Protein AF-A0A5N5GVA6-F1 (afdb_monomer_li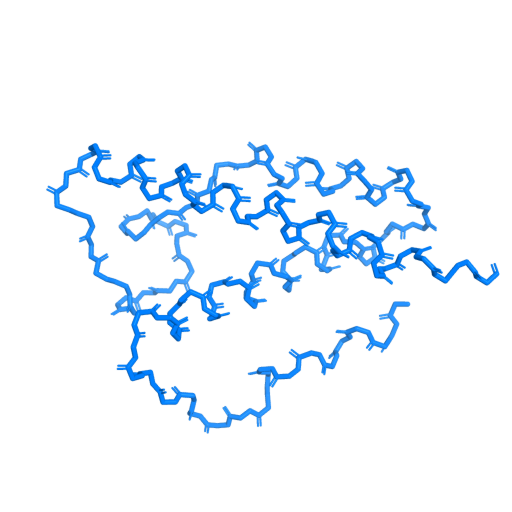te)

Foldseek 3Di:
DVVVVDPDDPPDDDDDDDDPVSVVVVVLVVLLVVLVVQCPPPPDLVSSVVSLVVVLPDQQDDPPDPPDPDPPPDDDDPDPVSRVVVSVVSSVVSVVSSVVSSCVVHVDDD

Secondary structure (DSSP, 8-state):
-TTSTT-SSSS-S-----SHHHHHHHHHHHHHHHHHHHHTT--SHHHHHHHHHHHHHS----TTSTT-S-TTTSPPPSSHHHHHHHHHHHHHHHHHHHHHHHHHHHS---

InterPro domains:
  IPR007204 Actin-related protein 2/3 complex subunit 3 [PF04062] (10-106)
  IPR007204 Actin-related protein 2/3 complex subunit 3 [PTHR12391] (11-106)
  IPR036753 Actin-related protein 2/3 complex subunit 3 superfamily [G3DSA:1.10.1760.10] (4-108)
  IPR036753 Actin-related protein 2/3 complex subunit 3 superfamily [SSF69060] (10-107)

Sequence (110 aa):
MKRLHSFVLMFSGNFDIKSTADKLLIYLTFYINVALKRLEGCRTLAEGTKAIINLGLEKVPVPGDPSFPFPGLFPLHQSQQEAELLRNYLKQIREEASGRLLSVAYCCGF

Structure (mmCIF, N/CA/C/O backbone):
data_AF-A0A5N5GVA6-F1
#
_entry.id   AF-A0A5N5GVA6-F1
#
loop_
_atom_site.group_PDB
_atom_site.id
_atom_site.type_symbol
_atom_site.label_atom_id
_atom_site.label_alt_id
_atom_site.label_comp_id
_atom_site.label_asym_id
_atom_site.label_entity_id
_atom_site.label_seq_id
_atom_site.pdbx_PDB_ins_code
_atom_site.Cartn_x
_atom_site.Cartn_y
_atom_site.Cartn_z
_atom_site.occupancy
_atom_site.B_iso_or_equiv
_atom_site.auth_seq_id
_atom_site.auth_comp_id
_atom_site.auth_asym_id
_atom_site.auth_atom_id
_atom_site.pdbx_PDB_model_num
ATOM 1 N N . MET A 1 1 ? 6.625 -8.784 -17.674 1.00 46.38 1 MET A N 1
ATOM 2 C CA . MET A 1 1 ? 5.429 -8.480 -16.848 1.00 46.38 1 MET A CA 1
ATOM 3 C C . MET A 1 1 ? 4.364 -9.583 -16.775 1.00 46.38 1 MET A C 1
ATOM 5 O O . MET A 1 1 ? 3.722 -9.685 -15.743 1.00 46.38 1 MET A O 1
ATOM 9 N N . LYS A 1 2 ? 4.199 -10.478 -17.769 1.00 34.38 2 LYS A N 1
ATOM 10 C CA . LYS A 1 2 ? 3.178 -11.558 -17.721 1.00 34.38 2 LYS A CA 1
ATOM 11 C C . LYS A 1 2 ? 3.383 -12.645 -16.639 1.00 34.38 2 LYS A C 1
ATOM 13 O O . LYS A 1 2 ? 2.485 -13.446 -16.428 1.00 34.38 2 LYS A O 1
ATOM 18 N N . ARG A 1 3 ? 4.532 -12.682 -15.946 1.00 42.38 3 ARG A N 1
ATOM 19 C CA . ARG A 1 3 ? 4.825 -13.666 -14.879 1.00 42.38 3 ARG A CA 1
ATOM 20 C C . ARG A 1 3 ? 4.527 -13.191 -13.447 1.00 42.38 3 ARG A C 1
ATOM 22 O O . ARG A 1 3 ? 4.558 -14.023 -12.553 1.00 42.38 3 ARG A O 1
ATOM 29 N N . LEU A 1 4 ? 4.194 -11.913 -13.216 1.00 46.47 4 LEU A N 1
ATOM 30 C CA . LEU A 1 4 ? 3.779 -11.435 -11.879 1.00 46.47 4 LEU A CA 1
ATOM 31 C C . LEU A 1 4 ? 2.262 -11.442 -11.655 1.00 46.47 4 LEU A C 1
ATOM 33 O O . LEU A 1 4 ? 1.817 -11.302 -10.522 1.00 46.47 4 LEU A O 1
ATOM 37 N N . HIS A 1 5 ? 1.468 -11.710 -12.693 1.00 45.88 5 HIS A N 1
ATOM 38 C CA . HIS A 1 5 ? 0.005 -11.799 -12.609 1.00 45.88 5 HIS A CA 1
ATOM 39 C C . HIS A 1 5 ? -0.499 -13.039 -11.834 1.00 45.88 5 HIS A C 1
ATOM 41 O O . HIS A 1 5 ? -1.691 -13.325 -11.816 1.00 45.88 5 HIS A O 1
ATOM 47 N N . SER A 1 6 ? 0.415 -13.796 -11.216 1.00 43.03 6 SER A N 1
ATOM 48 C CA . SER A 1 6 ? 0.148 -15.080 -10.565 1.00 43.03 6 SER A CA 1
ATOM 49 C C . SER A 1 6 ? 0.594 -15.123 -9.098 1.00 43.03 6 SER A C 1
ATOM 51 O O . SER A 1 6 ? 0.831 -16.211 -8.574 1.00 43.03 6 SER A O 1
ATOM 53 N N . PHE A 1 7 ? 0.713 -13.977 -8.410 1.00 49.47 7 PHE A N 1
ATOM 54 C CA . PHE A 1 7 ? 1.059 -13.969 -6.983 1.00 49.47 7 PHE A CA 1
ATOM 55 C C . PHE A 1 7 ? -0.158 -14.237 -6.068 1.00 49.47 7 PHE A C 1
ATOM 57 O O . PHE A 1 7 ? -0.748 -13.365 -5.439 1.00 49.47 7 PHE A O 1
ATOM 64 N N . VAL A 1 8 ? -0.511 -15.524 -6.042 1.00 52.19 8 VAL A N 1
ATOM 65 C CA . VAL A 1 8 ? -0.806 -16.361 -4.862 1.00 52.19 8 VAL A CA 1
ATOM 66 C C . VAL A 1 8 ? -2.102 -16.148 -4.057 1.00 52.19 8 VAL A C 1
ATOM 68 O O . VAL A 1 8 ? -2.566 -17.123 -3.479 1.00 52.19 8 VAL A O 1
ATOM 71 N N . LEU A 1 9 ? -2.777 -14.995 -4.059 1.00 50.53 9 LEU A N 1
ATOM 72 C CA . LEU A 1 9 ? -3.997 -14.827 -3.226 1.00 50.53 9 LEU A CA 1
ATOM 73 C C . LEU A 1 9 ? -5.320 -14.694 -3.989 1.00 50.53 9 LEU A C 1
ATOM 75 O O . LEU A 1 9 ? -6.382 -14.692 -3.375 1.00 50.53 9 LEU A O 1
ATOM 79 N N . MET A 1 10 ? -5.287 -14.664 -5.322 1.00 48.81 10 MET A N 1
ATOM 80 C CA . MET A 1 10 ? -6.501 -14.575 -6.148 1.00 48.81 10 MET A CA 1
ATOM 81 C C . MET A 1 10 ? -7.219 -15.930 -6.352 1.00 48.81 10 MET A C 1
ATOM 83 O O . MET A 1 10 ? -8.287 -15.954 -6.955 1.00 48.81 10 MET A O 1
ATOM 87 N N . PHE A 1 11 ? -6.665 -17.051 -5.862 1.00 47.81 11 PHE A N 1
ATOM 88 C CA . PHE A 1 11 ? -7.146 -18.410 -6.182 1.00 47.81 11 PHE A CA 1
ATOM 89 C C . PHE A 1 11 ? -7.582 -19.286 -4.997 1.00 47.81 11 PHE A C 1
ATOM 91 O O . PHE A 1 11 ? -8.013 -20.413 -5.226 1.00 47.81 11 PHE A O 1
ATOM 98 N N . SER A 1 12 ? -7.535 -18.809 -3.755 1.00 47.25 12 SER A N 1
ATOM 99 C CA . SER A 1 12 ? -7.983 -19.619 -2.614 1.00 47.25 12 SER A CA 1
ATOM 100 C C . SER A 1 12 ? -9.333 -19.118 -2.127 1.00 47.25 12 SER A C 1
ATOM 102 O O . SER A 1 12 ? -9.425 -18.074 -1.485 1.00 47.25 12 SER A O 1
ATOM 104 N N . GLY A 1 13 ? -10.392 -19.861 -2.456 1.00 58.72 13 GLY A N 1
ATOM 105 C CA . GLY A 1 13 ? -11.699 -19.685 -1.835 1.00 58.72 13 GLY A CA 1
ATOM 106 C C . GLY A 1 13 ? -11.548 -19.689 -0.313 1.00 58.72 13 GLY A C 1
ATOM 107 O O . GLY A 1 13 ? -11.057 -20.660 0.251 1.00 58.72 13 GLY A O 1
ATOM 108 N N . ASN A 1 14 ? -11.950 -18.581 0.312 1.00 61.78 14 ASN A N 1
ATOM 109 C CA . ASN A 1 14 ? -11.934 -18.314 1.753 1.00 61.78 14 ASN A CA 1
ATOM 110 C C . ASN A 1 14 ? -10.544 -18.404 2.413 1.00 61.78 14 ASN A C 1
ATOM 112 O O . ASN A 1 14 ? -10.152 -19.428 2.967 1.00 61.78 14 ASN A O 1
ATOM 116 N N . PHE A 1 15 ? -9.813 -17.287 2.410 1.00 73.38 15 PHE A N 1
ATOM 117 C CA . PHE A 1 15 ? -8.666 -17.102 3.298 1.00 73.38 15 PHE A CA 1
ATOM 118 C C . PHE A 1 15 ? -9.171 -16.939 4.742 1.00 73.38 15 PHE A C 1
ATOM 120 O O . PHE A 1 15 ? -9.842 -15.955 5.056 1.00 73.38 15 PHE A O 1
ATOM 127 N N . ASP A 1 16 ? -8.893 -17.925 5.596 1.00 83.12 16 ASP A N 1
ATOM 128 C CA . ASP A 1 16 ? -9.312 -17.928 7.000 1.00 83.12 16 ASP A CA 1
ATOM 129 C C . ASP A 1 16 ? -8.421 -16.995 7.832 1.00 83.12 16 ASP A C 1
ATOM 131 O O . ASP A 1 16 ? -7.217 -17.211 7.972 1.00 83.12 16 ASP A O 1
ATOM 135 N N . ILE A 1 17 ? -9.012 -15.923 8.358 1.00 86.88 17 ILE A N 1
ATOM 136 C CA . ILE A 1 17 ? -8.286 -14.830 9.012 1.00 86.88 17 ILE A CA 1
ATOM 137 C C . ILE A 1 17 ? -8.174 -15.144 10.500 1.00 86.88 17 ILE A C 1
ATOM 139 O O . ILE A 1 17 ? -9.104 -14.890 11.265 1.00 86.88 17 ILE A O 1
ATOM 143 N N . LYS A 1 18 ? -7.026 -15.682 10.916 1.00 89.31 18 LYS A N 1
ATOM 144 C CA . LYS A 1 18 ? -6.804 -16.146 12.294 1.00 89.31 18 LYS A 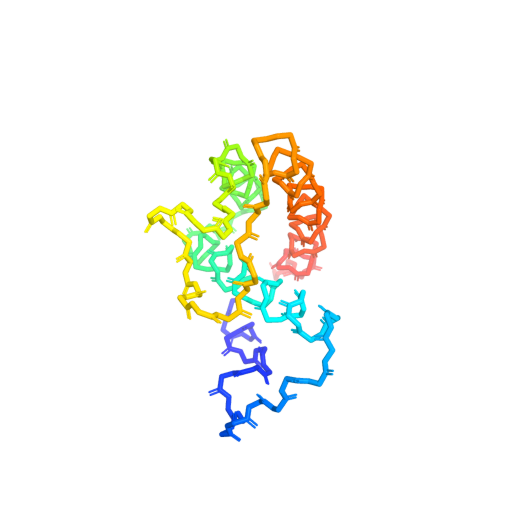CA 1
ATOM 145 C C . LYS A 1 18 ? -6.126 -15.109 13.181 1.00 89.31 18 LYS A C 1
ATOM 147 O O . LYS A 1 18 ? -6.234 -15.178 14.402 1.00 89.31 18 LYS A O 1
ATOM 152 N N . SER A 1 19 ? -5.405 -14.161 12.590 1.00 89.94 19 SER A N 1
ATOM 153 C CA . SER A 1 19 ? -4.508 -13.268 13.319 1.00 89.94 19 SER A CA 1
ATOM 154 C C . SER A 1 19 ? -4.399 -11.871 12.704 1.00 89.94 19 SER A C 1
ATOM 156 O O . SER A 1 19 ? -4.808 -11.603 11.574 1.00 89.94 19 SER A O 1
ATOM 158 N N . THR A 1 20 ? -3.785 -10.951 13.448 1.00 88.56 20 THR A N 1
ATOM 159 C CA . THR A 1 20 ? -3.445 -9.610 12.946 1.00 88.56 20 THR A CA 1
ATOM 160 C C . THR A 1 20 ? -2.391 -9.661 11.833 1.00 88.56 20 THR A C 1
ATOM 162 O O . THR A 1 20 ? -2.411 -8.818 10.937 1.00 88.56 20 THR A O 1
ATOM 165 N N . ALA A 1 21 ? -1.506 -10.664 11.842 1.00 91.81 21 ALA A N 1
ATOM 166 C CA . ALA A 1 21 ? -0.524 -10.868 10.777 1.00 91.81 21 ALA A CA 1
ATOM 167 C C . ALA A 1 21 ? -1.205 -11.205 9.439 1.00 91.81 21 ALA A C 1
ATOM 169 O O . ALA A 1 21 ? -0.811 -10.678 8.401 1.00 91.81 21 ALA A O 1
ATOM 170 N N . ASP A 1 22 ? -2.287 -11.986 9.474 1.00 91.00 22 ASP A N 1
ATOM 171 C CA . ASP A 1 22 ? -3.091 -12.317 8.292 1.00 91.00 22 ASP A CA 1
ATOM 172 C C . ASP A 1 22 ? -3.713 -11.062 7.667 1.00 91.00 22 ASP A C 1
ATOM 174 O O . ASP A 1 22 ? -3.699 -10.880 6.450 1.00 91.00 22 ASP A O 1
ATOM 178 N N . LYS A 1 23 ? -4.192 -10.133 8.503 1.00 90.75 23 LYS A N 1
ATOM 179 C CA . LYS A 1 23 ? -4.718 -8.839 8.043 1.00 90.75 23 LYS A CA 1
ATOM 180 C C . LYS A 1 23 ? -3.640 -7.995 7.362 1.00 90.75 23 LYS A C 1
ATOM 182 O O . LYS A 1 23 ? -3.898 -7.388 6.322 1.00 90.75 23 LYS A O 1
ATOM 187 N N . LEU A 1 24 ? -2.428 -7.976 7.917 1.00 92.50 24 LEU A N 1
ATOM 188 C CA . LEU A 1 24 ? -1.292 -7.285 7.306 1.00 92.50 24 LEU A CA 1
ATOM 189 C C . LEU A 1 24 ? -0.891 -7.928 5.969 1.00 92.50 24 LEU A C 1
ATOM 191 O O . LEU A 1 24 ? -0.615 -7.213 5.007 1.00 92.50 24 LEU A O 1
ATOM 195 N N . LEU A 1 25 ? -0.921 -9.260 5.879 1.00 92.12 25 LEU A N 1
ATOM 196 C CA . LEU A 1 25 ? -0.655 -9.994 4.642 1.00 92.12 25 LEU A CA 1
ATOM 197 C C . LEU A 1 25 ? -1.681 -9.659 3.549 1.00 92.12 25 LEU A C 1
ATOM 199 O O . LEU A 1 25 ? -1.295 -9.378 2.412 1.00 92.12 25 LEU A O 1
ATOM 203 N N . ILE A 1 26 ? -2.974 -9.618 3.888 1.00 91.75 26 ILE A N 1
ATOM 204 C CA . ILE A 1 26 ? -4.043 -9.185 2.971 1.00 91.75 26 ILE A CA 1
ATOM 205 C C . ILE A 1 26 ? -3.778 -7.758 2.478 1.00 91.75 26 ILE A C 1
ATOM 207 O O . ILE A 1 26 ? -3.836 -7.491 1.275 1.00 91.75 26 ILE A O 1
ATOM 211 N N . TYR A 1 27 ? -3.442 -6.845 3.393 1.00 93.75 27 TYR A N 1
ATOM 212 C CA . TYR A 1 27 ? -3.143 -5.457 3.053 1.00 93.75 27 TYR A CA 1
ATOM 213 C C . TYR A 1 27 ? -1.951 -5.330 2.095 1.00 93.75 27 TYR A C 1
ATOM 215 O O . TYR A 1 27 ? -2.050 -4.647 1.074 1.00 93.75 27 TYR A O 1
ATOM 223 N N . LEU A 1 28 ? -0.833 -5.995 2.401 1.00 94.00 28 LEU A N 1
ATOM 224 C CA . LEU A 1 28 ? 0.373 -5.972 1.569 1.00 94.00 28 LEU A CA 1
ATOM 225 C C . LEU A 1 28 ? 0.105 -6.552 0.184 1.00 94.00 28 LEU A C 1
ATOM 227 O O . LEU A 1 28 ? 0.541 -5.991 -0.816 1.00 94.00 28 LEU A O 1
ATOM 231 N N . THR A 1 29 ? -0.670 -7.628 0.112 1.00 92.06 29 THR A N 1
ATOM 232 C CA . THR A 1 29 ? -1.062 -8.250 -1.156 1.00 92.06 29 THR A CA 1
ATOM 233 C C . THR A 1 29 ? -1.888 -7.300 -2.013 1.00 92.06 29 THR A C 1
ATOM 235 O O . THR A 1 29 ? -1.618 -7.131 -3.203 1.00 92.06 29 THR A O 1
ATOM 238 N N . PHE A 1 30 ? -2.883 -6.638 -1.421 1.00 92.75 30 PHE A N 1
ATOM 239 C CA . PHE A 1 30 ? -3.645 -5.599 -2.108 1.00 92.75 30 PHE A CA 1
ATOM 240 C C . PHE A 1 30 ? -2.737 -4.474 -2.607 1.00 92.75 30 PHE A C 1
ATOM 242 O O . PHE A 1 30 ? -2.832 -4.082 -3.770 1.00 92.75 30 PHE A O 1
ATOM 249 N N . TYR A 1 31 ? -1.835 -3.983 -1.755 1.00 95.19 31 TYR A N 1
ATOM 250 C CA . TYR A 1 31 ? -0.912 -2.918 -2.125 1.00 95.19 31 TYR A CA 1
ATOM 251 C C . TYR A 1 31 ? -0.009 -3.324 -3.295 1.00 95.19 31 TYR A C 1
ATOM 253 O O . TYR A 1 31 ? 0.124 -2.565 -4.254 1.00 95.19 31 TYR A O 1
ATOM 261 N N . ILE A 1 32 ? 0.542 -4.540 -3.263 1.00 93.94 32 ILE A N 1
ATOM 262 C CA . ILE A 1 32 ? 1.352 -5.091 -4.353 1.00 93.94 32 ILE A CA 1
ATOM 263 C C . ILE A 1 32 ? 0.540 -5.137 -5.650 1.00 93.94 32 ILE A C 1
ATOM 265 O O . ILE A 1 32 ? 1.046 -4.721 -6.685 1.00 93.94 32 ILE A O 1
ATOM 269 N N . ASN A 1 33 ? -0.730 -5.550 -5.616 1.00 92.69 33 ASN A N 1
ATOM 270 C CA . ASN A 1 33 ? -1.586 -5.537 -6.806 1.00 92.69 33 ASN A CA 1
ATOM 271 C C . ASN A 1 33 ? -1.801 -4.123 -7.368 1.00 92.69 33 ASN A C 1
ATOM 273 O O . ASN A 1 33 ? -1.767 -3.932 -8.583 1.00 92.69 33 ASN A O 1
ATOM 277 N N . VAL A 1 34 ? -1.999 -3.119 -6.509 1.00 93.94 34 VAL A N 1
ATOM 278 C CA . VAL A 1 34 ? -2.106 -1.713 -6.939 1.00 93.94 34 VAL A CA 1
ATOM 279 C C . VAL A 1 34 ? -0.796 -1.235 -7.568 1.00 93.94 34 VAL A C 1
ATOM 281 O O . VAL A 1 34 ? -0.808 -0.642 -8.646 1.00 93.94 34 VAL A O 1
ATOM 284 N N . ALA A 1 35 ? 0.335 -1.528 -6.929 1.00 95.00 35 ALA A N 1
ATOM 285 C CA . ALA A 1 35 ? 1.657 -1.164 -7.421 1.00 95.00 35 ALA A CA 1
ATOM 286 C C . ALA A 1 35 ? 1.974 -1.842 -8.764 1.00 95.00 35 ALA A C 1
ATOM 288 O O . ALA A 1 35 ? 2.436 -1.182 -9.692 1.00 95.00 35 ALA A O 1
ATOM 289 N N . LEU A 1 36 ? 1.646 -3.127 -8.913 1.00 93.00 36 LEU A N 1
ATOM 290 C CA . LEU A 1 36 ? 1.790 -3.868 -10.166 1.00 93.00 36 LEU A CA 1
ATOM 291 C C . LEU A 1 36 ? 0.962 -3.252 -11.290 1.00 93.00 36 LEU A C 1
ATOM 293 O O . LEU A 1 36 ? 1.514 -2.991 -12.355 1.00 93.00 36 LEU A O 1
ATOM 297 N N . LYS A 1 37 ? -0.312 -2.924 -11.036 1.00 92.75 37 LYS A N 1
ATOM 298 C CA . LYS A 1 37 ? -1.157 -2.204 -12.004 1.00 92.75 37 LYS A CA 1
ATOM 299 C C . LYS A 1 37 ? -0.551 -0.863 -12.413 1.00 92.75 37 LYS A C 1
ATOM 301 O O . LYS A 1 37 ? -0.652 -0.465 -13.568 1.00 92.75 37 LYS A O 1
ATOM 306 N N . ARG A 1 38 ? 0.107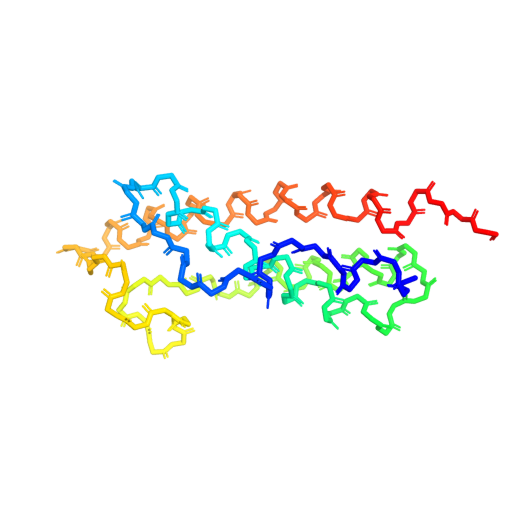 -0.159 -11.486 1.00 93.81 38 ARG A N 1
ATOM 307 C CA . ARG A 1 38 ? 0.811 1.095 -11.793 1.00 93.81 38 ARG A CA 1
ATOM 308 C C . ARG A 1 38 ? 2.021 0.873 -12.702 1.00 93.81 38 ARG A C 1
ATOM 310 O O . ARG A 1 38 ? 2.303 1.723 -13.541 1.00 93.81 38 ARG A O 1
ATOM 317 N N . LEU A 1 39 ? 2.706 -0.257 -12.535 1.00 92.94 39 LEU A N 1
ATOM 318 C CA . LEU A 1 39 ? 3.889 -0.642 -13.300 1.00 92.94 39 LEU A CA 1
ATOM 319 C C . LEU A 1 39 ? 3.572 -1.239 -14.679 1.00 92.94 39 LEU A C 1
ATOM 321 O O . LEU A 1 39 ? 4.455 -1.219 -15.529 1.00 92.94 39 LEU A O 1
ATOM 325 N N . GLU A 1 40 ? 2.351 -1.726 -14.935 1.00 89.06 40 GLU A N 1
ATOM 326 C CA . GLU A 1 40 ? 1.964 -2.373 -16.207 1.00 89.06 40 GLU A CA 1
ATOM 327 C C . GLU A 1 40 ? 2.292 -1.542 -17.464 1.00 89.06 40 GLU A C 1
ATOM 329 O O . GLU A 1 40 ? 2.585 -2.107 -18.519 1.00 89.06 40 GLU A O 1
ATOM 334 N N . GLY A 1 41 ? 2.277 -0.209 -17.354 1.00 85.44 41 GLY A N 1
ATOM 335 C CA . GLY A 1 41 ? 2.607 0.714 -18.446 1.00 85.44 41 GLY A CA 1
ATOM 336 C C . GLY A 1 41 ? 4.063 1.193 -18.491 1.00 85.44 41 GLY A C 1
ATOM 337 O O . GLY A 1 41 ? 4.445 1.858 -19.452 1.00 85.44 41 GLY A O 1
ATOM 338 N N . CYS A 1 42 ? 4.874 0.887 -17.479 1.00 92.44 42 CYS A N 1
ATOM 339 C CA . CYS A 1 42 ? 6.248 1.368 -17.362 1.00 92.44 42 CYS A CA 1
ATOM 340 C C . CYS A 1 42 ? 7.212 0.416 -18.080 1.00 92.44 42 CYS A C 1
ATOM 342 O O . CYS A 1 42 ? 7.260 -0.778 -17.784 1.00 92.44 42 CYS A O 1
ATOM 344 N N . ARG A 1 43 ? 7.991 0.934 -19.034 1.00 87.06 43 ARG A N 1
ATOM 345 C CA . ARG A 1 43 ? 8.920 0.127 -19.845 1.00 87.06 43 ARG A CA 1
ATOM 346 C C . ARG A 1 43 ? 10.345 0.161 -19.316 1.00 87.06 43 ARG A C 1
ATOM 348 O O . ARG A 1 43 ? 11.121 -0.742 -19.608 1.00 87.06 43 ARG A O 1
ATOM 355 N N . THR A 1 44 ? 10.688 1.191 -18.549 1.00 90.81 44 THR A N 1
ATOM 356 C CA . THR A 1 44 ? 12.033 1.382 -18.001 1.00 90.81 44 THR A CA 1
ATOM 357 C C . THR A 1 44 ? 12.017 1.422 -16.478 1.00 90.81 44 THR A C 1
ATOM 359 O O . THR A 1 44 ? 11.018 1.799 -15.861 1.00 90.81 44 THR A O 1
ATOM 362 N N . LEU A 1 45 ? 13.158 1.096 -15.862 1.00 90.06 45 LEU A N 1
ATOM 363 C CA . LEU A 1 45 ? 13.334 1.213 -14.413 1.00 90.06 45 LEU A CA 1
ATOM 364 C C . LEU A 1 45 ? 13.053 2.642 -13.925 1.00 90.06 45 LEU A C 1
ATOM 366 O O . LEU A 1 45 ? 12.435 2.818 -12.878 1.00 90.06 45 LEU A O 1
ATOM 370 N N . ALA A 1 46 ? 13.462 3.661 -14.685 1.00 93.69 46 ALA A N 1
ATOM 371 C CA . ALA A 1 46 ? 13.242 5.061 -14.330 1.00 93.69 46 ALA A CA 1
ATOM 372 C C . ALA A 1 46 ? 11.745 5.418 -14.291 1.00 93.69 46 ALA A C 1
ATOM 374 O O . ALA A 1 46 ? 11.273 6.010 -13.319 1.00 93.69 46 ALA A O 1
ATOM 375 N N . GLU A 1 47 ? 10.983 5.009 -15.312 1.00 94.81 47 GLU A N 1
ATOM 376 C CA . GLU A 1 47 ? 9.526 5.185 -15.351 1.00 94.81 47 GLU A CA 1
ATOM 377 C C . GLU A 1 47 ? 8.839 4.442 -14.204 1.00 94.81 47 GLU A C 1
ATOM 379 O O . GLU A 1 47 ? 8.011 5.027 -13.504 1.00 94.81 47 GLU A O 1
ATOM 384 N N . GLY A 1 48 ? 9.218 3.179 -13.978 1.00 94.81 48 GLY A N 1
ATOM 385 C CA . GLY A 1 48 ? 8.672 2.363 -12.898 1.00 94.81 48 GLY A CA 1
ATOM 386 C C . GLY A 1 48 ? 8.948 2.962 -11.522 1.00 94.81 48 GLY A C 1
ATOM 387 O O . GLY A 1 48 ? 8.041 3.087 -10.702 1.00 94.81 48 GLY A O 1
ATOM 388 N N . THR A 1 49 ? 10.182 3.408 -11.292 1.00 94.69 49 THR A N 1
ATOM 389 C CA . THR A 1 49 ? 10.602 4.046 -10.037 1.00 94.69 49 THR A CA 1
ATOM 390 C C . THR A 1 49 ? 9.801 5.315 -9.784 1.00 94.69 49 THR A C 1
ATOM 392 O O . THR A 1 49 ? 9.252 5.492 -8.699 1.00 94.69 49 THR A O 1
ATOM 395 N N . LYS A 1 50 ? 9.648 6.170 -10.802 1.00 95.88 50 LYS A N 1
ATOM 396 C CA . LYS A 1 50 ? 8.831 7.383 -10.699 1.00 95.88 50 LYS A CA 1
ATOM 397 C C . LYS A 1 50 ? 7.367 7.058 -10.384 1.00 95.88 50 LYS A C 1
ATOM 399 O O . LYS A 1 50 ? 6.769 7.713 -9.534 1.00 95.88 50 LYS A O 1
ATOM 404 N N . ALA A 1 51 ? 6.791 6.052 -11.044 1.00 96.06 51 ALA A N 1
ATOM 405 C CA . ALA A 1 51 ? 5.408 5.637 -10.814 1.00 96.06 51 ALA A CA 1
ATOM 406 C C . ALA A 1 51 ? 5.180 5.134 -9.377 1.00 96.06 51 ALA A C 1
ATOM 408 O O . ALA A 1 51 ? 4.174 5.481 -8.758 1.00 96.06 51 ALA A O 1
ATOM 409 N N . ILE A 1 52 ? 6.131 4.370 -8.836 1.00 95.38 52 ILE A N 1
ATOM 410 C CA . ILE A 1 52 ? 6.084 3.838 -7.471 1.00 95.38 52 ILE A CA 1
ATOM 411 C C . ILE A 1 52 ? 6.316 4.924 -6.414 1.00 95.38 52 ILE A C 1
ATOM 413 O O . ILE A 1 52 ? 5.584 4.963 -5.427 1.00 95.38 52 ILE A O 1
ATOM 417 N N . ILE A 1 53 ? 7.257 5.850 -6.630 1.00 93.81 53 ILE A N 1
ATOM 418 C CA . ILE A 1 53 ? 7.450 7.010 -5.742 1.00 93.81 53 ILE A CA 1
ATOM 419 C C . ILE A 1 53 ? 6.163 7.833 -5.665 1.00 93.81 53 ILE A C 1
ATOM 421 O O . ILE A 1 53 ? 5.702 8.148 -4.571 1.00 93.81 53 ILE A O 1
ATOM 425 N N . ASN A 1 54 ? 5.544 8.129 -6.811 1.00 94.94 54 ASN A N 1
ATOM 426 C CA . ASN A 1 54 ? 4.287 8.875 -6.844 1.00 94.94 54 ASN A CA 1
ATOM 427 C C . ASN A 1 54 ? 3.174 8.151 -6.076 1.00 94.94 54 ASN A C 1
ATOM 429 O O . ASN A 1 54 ? 2.457 8.795 -5.318 1.00 94.94 54 ASN A O 1
ATOM 433 N N . LEU A 1 55 ? 3.072 6.824 -6.214 1.00 94.81 55 LEU A N 1
ATOM 434 C CA . LEU A 1 55 ? 2.132 6.009 -5.440 1.00 94.81 55 LEU A CA 1
ATOM 435 C C . LEU A 1 55 ? 2.413 6.070 -3.925 1.00 94.81 55 LEU A C 1
ATOM 437 O O . LEU A 1 55 ? 1.481 6.057 -3.126 1.00 94.81 55 LEU A O 1
ATOM 441 N N . GLY A 1 56 ? 3.681 6.140 -3.512 1.00 89.81 56 GLY A N 1
ATOM 442 C CA . GLY A 1 56 ? 4.077 6.281 -2.105 1.00 89.81 56 GLY A CA 1
ATOM 443 C C . GLY A 1 56 ? 3.758 7.652 -1.493 1.00 89.81 56 GLY A C 1
ATOM 444 O O . GLY A 1 56 ? 3.579 7.751 -0.280 1.00 89.81 56 GLY A O 1
ATOM 445 N N . LEU A 1 57 ? 3.656 8.700 -2.318 1.00 91.19 57 LEU A N 1
ATOM 446 C CA . LEU A 1 57 ? 3.263 10.050 -1.890 1.00 91.19 57 LEU A CA 1
ATOM 447 C C . LEU A 1 57 ? 1.749 10.196 -1.686 1.00 91.19 57 LEU A C 1
ATOM 449 O O . LEU A 1 57 ? 1.308 11.136 -1.022 1.00 91.19 57 LEU A O 1
ATOM 453 N N . GLU A 1 58 ? 0.946 9.292 -2.249 1.00 93.25 58 GLU A N 1
ATOM 454 C CA . GLU A 1 58 ? -0.501 9.298 -2.060 1.00 93.25 58 GLU A CA 1
ATOM 455 C C . GLU A 1 58 ? -0.867 9.054 -0.587 1.00 93.25 58 GLU A C 1
ATOM 457 O O . GLU A 1 58 ? -0.228 8.278 0.130 1.00 93.25 58 GLU A O 1
ATOM 462 N N . LYS A 1 59 ? -1.945 9.698 -0.122 1.00 92.94 59 LYS A N 1
ATOM 463 C CA . LYS A 1 59 ? -2.442 9.506 1.245 1.00 92.94 59 LYS A CA 1
ATOM 464 C C . LYS A 1 59 ? -2.809 8.034 1.453 1.00 92.94 59 LYS A C 1
ATOM 466 O O . LYS A 1 59 ? -3.703 7.509 0.797 1.00 92.94 59 LYS A O 1
ATOM 471 N N . VAL A 1 60 ? -2.151 7.383 2.408 1.00 95.19 60 VAL A N 1
ATOM 472 C CA . VAL A 1 60 ? -2.380 5.973 2.751 1.00 95.19 60 VAL A CA 1
ATOM 473 C C . VAL A 1 60 ? -3.702 5.828 3.500 1.00 95.19 60 VAL A C 1
ATOM 475 O O . VAL A 1 60 ? -3.724 6.242 4.648 1.00 95.19 60 VAL A O 1
ATOM 478 N N . PRO A 1 61 ? -4.786 5.257 2.949 1.00 95.25 61 PRO A N 1
ATOM 479 C CA . PRO A 1 61 ? -6.039 5.120 3.690 1.00 95.25 61 PRO A CA 1
ATOM 480 C C . PRO A 1 61 ? -5.899 4.152 4.873 1.00 95.25 61 PRO A C 1
ATOM 482 O O . PRO A 1 61 ? -5.195 3.142 4.776 1.00 95.25 61 PRO A O 1
ATOM 485 N N . VAL A 1 62 ? -6.603 4.445 5.966 1.00 95.56 62 VAL A N 1
ATOM 486 C CA . VAL A 1 62 ? -6.688 3.606 7.178 1.00 95.56 62 VAL A CA 1
ATOM 487 C C . VAL A 1 62 ? -8.151 3.240 7.477 1.00 95.56 62 VAL A C 1
ATOM 489 O O . VAL A 1 62 ? -9.049 3.886 6.934 1.00 95.56 62 VAL A O 1
ATOM 492 N N . PRO A 1 63 ? -8.434 2.225 8.317 1.00 94.56 63 PRO A N 1
ATOM 493 C CA . PRO A 1 63 ? -9.805 1.852 8.666 1.00 94.56 63 PRO A CA 1
ATOM 494 C C . PRO A 1 63 ? -10.617 3.050 9.172 1.00 94.56 63 PRO A C 1
ATOM 496 O O . PRO A 1 63 ? -10.175 3.764 10.072 1.00 94.56 63 PRO A O 1
ATOM 499 N N . GLY A 1 64 ? -11.796 3.261 8.582 1.00 91.19 64 GLY A N 1
ATOM 500 C CA . GLY A 1 64 ? -12.656 4.426 8.821 1.00 91.19 64 GLY A CA 1
ATOM 501 C C . GLY A 1 64 ? -12.564 5.508 7.738 1.00 91.19 64 GLY A C 1
ATOM 502 O O . GLY A 1 64 ? -13.508 6.280 7.586 1.00 91.19 64 GLY A O 1
ATOM 503 N N . ASP A 1 65 ? -11.490 5.537 6.938 1.00 94.19 65 ASP A N 1
ATOM 504 C CA . ASP A 1 65 ? -11.413 6.417 5.767 1.00 94.19 65 ASP A CA 1
ATOM 505 C C . ASP A 1 65 ? -12.358 5.904 4.652 1.00 94.19 65 ASP A C 1
ATOM 507 O O . ASP A 1 65 ? -12.375 4.699 4.380 1.00 94.19 65 ASP A O 1
ATOM 511 N N . PRO A 1 66 ? -13.074 6.782 3.917 1.00 92.00 66 PRO A N 1
ATOM 512 C CA . PRO A 1 66 ? -13.969 6.369 2.826 1.00 92.00 66 PRO A CA 1
ATOM 513 C C . PRO A 1 66 ? -13.284 5.598 1.690 1.00 92.00 66 PRO A C 1
ATOM 515 O O . PRO A 1 66 ? -13.922 4.820 0.989 1.00 92.00 66 PRO A O 1
ATOM 518 N N . SER A 1 67 ? -11.982 5.819 1.489 1.00 92.50 67 SER A N 1
ATOM 519 C CA . SER A 1 67 ? -11.175 5.153 0.461 1.00 92.50 67 SER A CA 1
ATOM 520 C C . SER A 1 67 ? -10.497 3.867 0.949 1.00 92.50 67 SER A C 1
ATOM 522 O O . SER A 1 67 ? -9.690 3.286 0.220 1.00 92.50 67 SER A O 1
ATOM 524 N N . PHE A 1 68 ? -10.785 3.411 2.173 1.00 94.00 68 PHE A N 1
ATOM 525 C CA . PHE A 1 68 ? -10.219 2.174 2.697 1.00 94.00 68 PHE A CA 1
ATOM 526 C C . PHE A 1 68 ? -10.886 0.943 2.051 1.00 94.00 68 PHE A C 1
ATOM 528 O O . PHE A 1 68 ? -12.104 0.794 2.124 1.00 94.00 68 PHE A O 1
ATOM 535 N N . PRO A 1 69 ? -10.117 0.024 1.439 1.00 90.25 69 PRO A N 1
ATOM 536 C CA . PRO A 1 69 ? -10.665 -0.995 0.538 1.00 90.25 69 PRO A CA 1
ATOM 537 C C . PRO A 1 69 ? -11.258 -2.229 1.241 1.00 90.25 69 PRO A C 1
ATOM 539 O O . PRO A 1 69 ? -11.744 -3.132 0.563 1.00 90.25 69 PRO A O 1
ATOM 542 N N . PHE A 1 70 ? -11.212 -2.304 2.577 1.00 91.38 70 PHE A N 1
ATOM 543 C CA . PHE A 1 70 ? -11.599 -3.497 3.341 1.00 91.38 70 PHE A CA 1
ATOM 544 C C . PHE A 1 70 ? -12.678 -3.193 4.395 1.00 91.38 70 PHE A C 1
ATOM 546 O O . PHE A 1 70 ? -12.365 -3.076 5.586 1.00 91.38 70 PHE A O 1
ATOM 553 N N . PRO A 1 71 ? -13.952 -3.051 3.992 1.00 87.00 71 PRO A N 1
ATOM 554 C CA . PRO A 1 71 ? -15.034 -2.758 4.927 1.00 87.00 71 PRO A CA 1
ATOM 555 C C . PRO A 1 71 ? -15.197 -3.892 5.951 1.00 87.00 71 PRO A C 1
ATOM 557 O O . PRO A 1 71 ? -15.217 -5.066 5.593 1.00 87.00 71 PRO A O 1
ATOM 560 N N . GLY A 1 72 ? -15.286 -3.543 7.238 1.00 86.75 72 GLY A N 1
ATOM 561 C CA . GLY A 1 72 ? -15.554 -4.483 8.339 1.00 86.75 72 GLY A CA 1
ATOM 562 C C . GLY A 1 72 ? -14.422 -5.456 8.699 1.00 86.75 72 GLY A C 1
ATOM 563 O O . GLY A 1 72 ? -14.499 -6.117 9.730 1.00 86.75 72 GLY A O 1
ATOM 564 N N . LEU A 1 73 ? -13.354 -5.539 7.900 1.00 88.19 73 LEU A N 1
ATOM 565 C CA . LEU A 1 73 ? -12.263 -6.490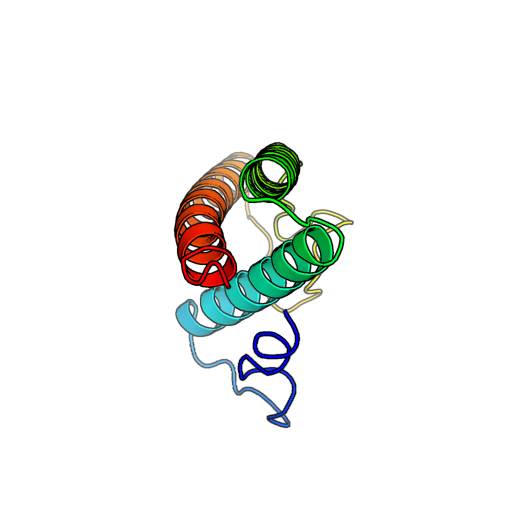 8.131 1.00 88.19 73 LEU A CA 1
ATOM 566 C C . LEU A 1 73 ? -11.274 -6.025 9.220 1.00 88.19 73 LEU A C 1
ATOM 568 O O . LEU A 1 73 ? -10.708 -6.821 9.984 1.00 88.19 73 LEU A O 1
ATOM 572 N N . PHE A 1 74 ? -11.055 -4.717 9.291 1.00 90.25 74 PHE A N 1
ATOM 573 C CA . PHE A 1 74 ? -10.138 -4.092 10.237 1.00 90.25 74 PHE A CA 1
ATOM 574 C C . PHE A 1 74 ? -10.926 -3.341 11.313 1.00 90.25 74 PHE A C 1
ATOM 576 O O . PHE A 1 74 ? -11.946 -2.728 10.989 1.00 90.25 74 PHE A O 1
ATOM 583 N N . PRO A 1 75 ? -10.467 -3.366 12.577 1.00 89.19 75 PRO A N 1
ATOM 584 C CA . PRO A 1 75 ? -11.068 -2.540 13.614 1.00 89.19 75 PRO A CA 1
ATOM 585 C C . PRO A 1 75 ? -10.892 -1.057 13.269 1.00 89.19 75 PRO A C 1
ATOM 587 O O . PRO A 1 75 ? -9.894 -0.664 12.658 1.00 89.19 75 PRO A O 1
ATOM 590 N N . LEU A 1 76 ? -11.866 -0.239 13.663 1.00 91.19 76 LEU A N 1
ATOM 591 C CA . LEU A 1 76 ? -11.744 1.212 13.583 1.00 91.19 76 LEU A CA 1
ATOM 592 C C . LEU A 1 76 ? -10.721 1.702 14.612 1.00 91.19 76 LEU A C 1
ATOM 594 O O . LEU A 1 76 ? -10.602 1.131 15.696 1.00 91.19 76 LEU A O 1
ATOM 598 N N . HIS A 1 77 ? -10.012 2.772 14.267 1.00 88.56 77 HIS A N 1
ATOM 599 C CA . HIS A 1 77 ? -9.135 3.470 15.200 1.00 88.56 77 HIS A CA 1
ATOM 600 C C . HIS A 1 77 ? -9.964 4.150 16.301 1.00 88.56 77 HIS A C 1
ATOM 602 O O . HIS A 1 77 ? -11.056 4.658 16.045 1.00 88.56 77 HIS A O 1
ATOM 608 N N . GLN A 1 78 ? -9.440 4.188 17.524 1.00 90.62 78 GLN A N 1
ATOM 609 C CA . GLN A 1 78 ? -10.106 4.780 18.689 1.00 90.62 78 GLN A CA 1
ATOM 610 C C . GLN A 1 78 ? -9.832 6.284 18.812 1.00 90.62 78 GLN A C 1
ATOM 612 O O . GLN A 1 78 ? -10.559 7.004 19.494 1.00 90.62 78 GLN A O 1
ATOM 617 N N . SER A 1 79 ? -8.777 6.775 18.156 1.00 95.19 79 SER A N 1
ATOM 618 C CA . SER A 1 79 ? -8.387 8.185 18.169 1.00 95.19 79 SER A CA 1
ATOM 619 C C . SER A 1 79 ? -7.696 8.602 16.871 1.00 95.19 79 SER A C 1
ATOM 621 O O . SER A 1 79 ? -7.161 7.774 16.133 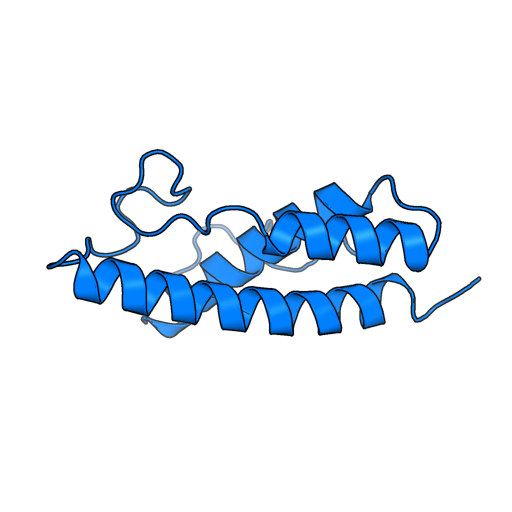1.00 95.19 79 SER A O 1
ATOM 623 N N . GLN A 1 80 ? -7.646 9.912 16.616 1.00 94.19 80 GLN A N 1
ATOM 624 C CA . GLN A 1 80 ? -6.891 10.467 15.485 1.00 94.19 80 GLN A CA 1
ATOM 625 C C . GLN A 1 80 ? -5.383 10.187 15.591 1.00 94.19 80 GLN A C 1
ATOM 627 O O . GLN A 1 80 ? -4.718 10.000 14.578 1.00 94.19 80 GLN A O 1
ATOM 632 N N . GLN A 1 81 ? -4.843 10.108 16.811 1.00 96.31 81 GLN A N 1
ATOM 633 C CA . GLN A 1 81 ? -3.433 9.780 17.038 1.00 96.31 81 GLN A CA 1
ATOM 634 C C . GLN A 1 81 ? -3.122 8.334 16.639 1.00 96.31 81 GLN A C 1
ATOM 636 O O . GLN A 1 81 ? -2.130 8.085 15.960 1.00 96.31 81 GLN A O 1
ATOM 641 N N . GLU A 1 82 ? -3.989 7.388 17.005 1.00 94.38 82 GLU A N 1
ATOM 642 C CA . GLU A 1 82 ? -3.856 5.987 16.593 1.00 94.38 82 GLU A CA 1
ATOM 643 C C . GLU A 1 82 ? -4.000 5.836 15.072 1.00 94.38 82 GLU A C 1
ATOM 645 O O . GLU A 1 82 ? -3.231 5.105 14.446 1.00 94.38 82 GLU A O 1
ATOM 650 N N . ALA A 1 83 ? -4.934 6.575 14.463 1.00 95.31 83 ALA A N 1
ATOM 651 C CA . ALA A 1 83 ? -5.103 6.602 13.013 1.00 95.31 83 ALA A CA 1
ATOM 652 C C . ALA A 1 83 ? -3.820 7.052 12.304 1.00 95.31 83 ALA A C 1
ATOM 654 O O . ALA A 1 83 ? -3.407 6.4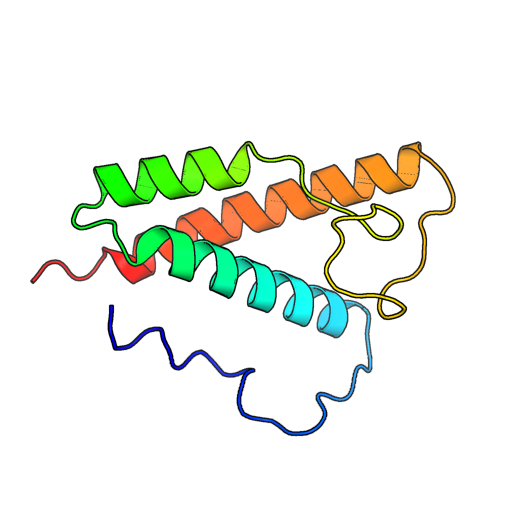35 11.322 1.00 95.31 83 ALA A O 1
ATOM 655 N N . GLU A 1 84 ? -3.179 8.106 12.808 1.00 96.38 84 GLU A N 1
ATOM 656 C CA . GLU A 1 84 ? -1.944 8.641 12.243 1.00 96.38 84 GLU A CA 1
ATOM 657 C C . GLU A 1 84 ? -0.747 7.715 12.494 1.00 96.38 84 GLU A C 1
ATOM 659 O O . GLU A 1 84 ? 0.072 7.502 11.599 1.00 96.38 84 GLU A O 1
ATOM 664 N N . LEU A 1 85 ? -0.670 7.082 13.668 1.00 96.38 85 LEU A N 1
ATOM 665 C CA . LEU A 1 85 ? 0.343 6.066 13.958 1.00 96.38 85 LEU A CA 1
ATOM 666 C C . LEU A 1 85 ? 0.240 4.888 12.979 1.00 96.38 85 LEU A C 1
ATOM 668 O O . LEU A 1 85 ? 1.238 4.498 12.370 1.00 96.38 85 LEU A O 1
ATOM 672 N N . LEU A 1 86 ? -0.972 4.363 12.774 1.00 95.50 86 LEU A N 1
ATOM 673 C CA . LEU A 1 86 ? -1.222 3.298 11.807 1.00 95.50 86 LEU A CA 1
ATOM 674 C C . LEU A 1 86 ? -0.897 3.756 10.383 1.00 95.50 86 LEU A C 1
ATOM 676 O O . LEU A 1 86 ? -0.275 3.012 9.630 1.00 95.50 86 LEU A O 1
ATOM 680 N N . ARG A 1 87 ? -1.274 4.981 10.006 1.00 96.50 87 ARG A N 1
ATOM 681 C CA . ARG A 1 87 ? -0.981 5.539 8.680 1.00 96.50 87 ARG A CA 1
ATOM 682 C C . ARG A 1 87 ? 0.520 5.584 8.409 1.00 96.50 87 ARG A C 1
ATOM 684 O O . ARG A 1 87 ? 0.954 5.162 7.338 1.00 96.50 87 ARG A O 1
ATOM 691 N N . ASN A 1 88 ? 1.304 6.027 9.389 1.00 96.75 88 ASN A N 1
ATOM 692 C CA . ASN A 1 88 ? 2.761 6.078 9.302 1.00 96.75 88 ASN A CA 1
ATOM 693 C C . ASN A 1 88 ? 3.386 4.680 9.239 1.00 96.75 88 ASN A C 1
ATOM 695 O O . ASN A 1 88 ? 4.266 4.443 8.412 1.00 96.75 88 ASN A O 1
ATOM 699 N N . TYR A 1 89 ? 2.881 3.729 10.028 1.00 96.12 89 TYR A N 1
ATOM 700 C CA . TYR A 1 89 ? 3.302 2.330 9.940 1.00 96.12 89 TYR A CA 1
ATOM 701 C C . TYR A 1 89 ? 3.023 1.735 8.550 1.00 96.12 89 TYR A C 1
ATOM 703 O O . TYR A 1 89 ? 3.910 1.163 7.914 1.00 96.12 89 TYR A O 1
ATOM 711 N N . LEU A 1 90 ? 1.807 1.931 8.030 1.00 95.88 90 LEU A N 1
ATOM 712 C CA . LEU A 1 90 ? 1.419 1.461 6.702 1.00 95.88 90 LEU A CA 1
ATOM 713 C C . LEU A 1 90 ? 2.220 2.148 5.583 1.00 95.88 90 LEU A C 1
ATOM 715 O O . LEU A 1 90 ? 2.467 1.542 4.542 1.00 95.88 90 LEU A O 1
ATOM 719 N N . LYS A 1 91 ? 2.651 3.395 5.781 1.00 96.31 91 LYS A N 1
ATOM 720 C CA . LYS A 1 91 ? 3.542 4.092 4.850 1.00 96.31 91 LYS A CA 1
ATOM 721 C C . LYS A 1 91 ? 4.921 3.427 4.792 1.00 96.31 91 LYS A C 1
ATOM 723 O O . LYS A 1 91 ? 5.379 3.103 3.700 1.00 96.31 91 LYS A O 1
ATOM 728 N N . GLN A 1 92 ? 5.531 3.137 5.942 1.00 96.00 92 GLN A N 1
ATOM 729 C CA . GLN A 1 92 ? 6.848 2.488 6.004 1.00 96.00 92 GLN A CA 1
ATOM 730 C C . GLN A 1 92 ? 6.858 1.120 5.309 1.00 96.00 92 GLN A C 1
ATOM 732 O O . GLN A 1 92 ? 7.742 0.837 4.502 1.00 96.00 92 GLN A O 1
ATOM 737 N N . ILE A 1 93 ? 5.849 0.278 5.559 1.00 95.56 93 ILE A N 1
ATOM 738 C CA . ILE A 1 93 ? 5.778 -1.043 4.910 1.00 95.56 93 ILE A CA 1
ATOM 739 C C . ILE A 1 93 ? 5.560 -0.934 3.392 1.00 95.56 93 ILE A C 1
ATOM 741 O O . ILE A 1 93 ? 6.049 -1.778 2.646 1.00 95.56 93 ILE A O 1
ATOM 745 N N . ARG A 1 94 ? 4.840 0.096 2.918 1.00 96.25 94 ARG A N 1
ATOM 746 C CA . ARG A 1 94 ? 4.626 0.346 1.484 1.00 96.25 94 ARG A CA 1
ATOM 747 C C . ARG A 1 94 ? 5.922 0.748 0.793 1.00 96.25 94 ARG A C 1
ATOM 749 O O . ARG A 1 94 ? 6.192 0.261 -0.302 1.00 96.25 94 ARG A O 1
ATOM 756 N N . GLU A 1 95 ? 6.710 1.614 1.427 1.00 94.31 95 GLU A N 1
ATOM 757 C CA . GLU A 1 95 ? 8.023 2.041 0.931 1.00 94.31 95 GLU A CA 1
ATOM 758 C C . GLU A 1 95 ? 8.986 0.850 0.817 1.00 94.31 95 GLU A C 1
ATOM 760 O O . GLU A 1 95 ? 9.594 0.638 -0.234 1.00 94.31 95 GLU A O 1
ATOM 765 N N . GLU A 1 96 ? 9.055 0.015 1.856 1.00 95.00 96 GLU A N 1
ATOM 766 C CA . GLU A 1 96 ? 9.891 -1.190 1.882 1.00 95.00 96 GLU A CA 1
ATOM 767 C C . GLU A 1 96 ? 9.478 -2.194 0.790 1.00 95.00 96 GLU A C 1
ATOM 769 O O . GLU A 1 96 ? 10.296 -2.599 -0.045 1.00 95.00 96 GLU A O 1
ATOM 774 N N . ALA A 1 97 ? 8.180 -2.516 0.724 1.00 94.88 97 ALA A N 1
ATOM 775 C CA . ALA A 1 97 ? 7.635 -3.440 -0.265 1.00 94.88 97 ALA A CA 1
ATOM 776 C C . ALA A 1 97 ? 7.838 -2.932 -1.700 1.00 94.88 97 ALA A C 1
ATOM 778 O O . ALA A 1 97 ? 8.145 -3.715 -2.599 1.00 94.88 97 ALA A O 1
ATOM 779 N N . SER A 1 98 ? 7.710 -1.623 -1.916 1.00 94.31 98 SER A N 1
ATOM 780 C CA . SER A 1 98 ? 7.969 -0.968 -3.199 1.00 94.31 98 SER A CA 1
ATOM 781 C C . SER A 1 98 ? 9.405 -1.137 -3.678 1.00 94.31 98 SER A C 1
ATOM 783 O O . SER A 1 98 ? 9.624 -1.466 -4.845 1.00 94.31 98 SER A O 1
ATOM 785 N N . GLY A 1 99 ? 10.383 -0.955 -2.785 1.00 91.56 99 GLY A N 1
ATOM 786 C CA . GLY A 1 99 ? 11.794 -1.161 -3.110 1.00 91.56 99 GLY A CA 1
ATOM 787 C C . GLY A 1 99 ? 12.069 -2.595 -3.570 1.00 91.56 99 GLY A C 1
ATOM 788 O O . GLY A 1 99 ? 12.697 -2.811 -4.611 1.00 91.56 99 GLY A O 1
ATOM 789 N N . ARG A 1 100 ? 11.517 -3.585 -2.853 1.00 93.00 100 ARG A N 1
ATOM 790 C CA . ARG A 1 100 ? 11.614 -5.002 -3.247 1.00 93.00 100 ARG A CA 1
ATOM 791 C C . ARG A 1 100 ? 10.911 -5.284 -4.568 1.00 93.00 100 ARG A C 1
ATOM 793 O O . ARG A 1 100 ? 11.457 -5.997 -5.406 1.00 93.00 100 ARG A O 1
ATOM 800 N N . LEU A 1 101 ? 9.721 -4.718 -4.766 1.00 91.56 101 LEU A N 1
ATOM 801 C CA . LEU A 1 101 ? 8.932 -4.916 -5.977 1.00 91.56 101 LEU A CA 1
ATOM 802 C C . LEU A 1 101 ? 9.656 -4.388 -7.217 1.00 91.56 101 LEU A C 1
ATOM 804 O O . LEU A 1 101 ? 9.711 -5.093 -8.219 1.00 91.56 101 LEU A O 1
ATOM 808 N N . LEU A 1 102 ? 10.232 -3.183 -7.149 1.00 91.06 102 LEU A N 1
ATOM 809 C CA . LEU A 1 102 ? 11.016 -2.606 -8.245 1.00 91.06 102 LEU A CA 1
ATOM 810 C C . LEU A 1 102 ? 12.239 -3.460 -8.574 1.00 91.06 102 LEU A C 1
ATOM 812 O O . LEU A 1 102 ? 12.493 -3.719 -9.750 1.00 91.06 102 LEU A O 1
ATOM 816 N N . SER A 1 103 ? 12.948 -3.939 -7.546 1.00 88.00 103 SER A N 1
ATOM 817 C CA . SER A 1 103 ? 14.057 -4.876 -7.728 1.00 88.00 103 SER A CA 1
ATOM 818 C C . SER A 1 103 ? 13.581 -6.120 -8.482 1.00 88.00 103 SER A C 1
ATOM 820 O O . SER A 1 103 ? 14.064 -6.405 -9.567 1.00 88.00 103 SER A O 1
ATOM 822 N N . VAL A 1 104 ? 12.530 -6.802 -8.025 1.00 88.19 104 VAL A N 1
ATOM 823 C CA . VAL A 1 104 ? 12.028 -8.012 -8.706 1.00 88.19 104 VAL A CA 1
ATOM 824 C C . VAL A 1 104 ? 11.495 -7.729 -10.119 1.00 88.19 104 VAL A C 1
ATOM 826 O O . VAL A 1 104 ? 11.721 -8.523 -11.031 1.00 88.19 104 VAL A O 1
ATOM 829 N N . ALA A 1 105 ? 10.794 -6.613 -10.326 1.00 85.94 105 ALA A N 1
ATOM 830 C CA . ALA A 1 105 ? 10.159 -6.288 -11.603 1.00 85.94 105 ALA A CA 1
ATOM 831 C C . ALA A 1 105 ? 11.165 -5.943 -12.714 1.00 85.94 105 ALA A C 1
ATOM 833 O O . ALA A 1 105 ? 10.879 -6.214 -13.881 1.00 85.94 105 ALA A O 1
ATOM 834 N N . TYR A 1 106 ? 12.322 -5.371 -12.359 1.00 83.94 106 TYR A N 1
ATOM 835 C CA . TYR A 1 106 ? 13.309 -4.853 -13.313 1.00 83.94 106 TYR A CA 1
ATOM 836 C C . TYR A 1 106 ? 14.701 -5.505 -13.218 1.00 83.94 106 TYR A C 1
ATOM 838 O O . TYR A 1 106 ? 15.536 -5.248 -14.079 1.00 83.94 106 TYR A O 1
ATOM 846 N N . CYS A 1 107 ? 14.968 -6.386 -12.245 1.00 73.38 107 CYS A N 1
ATOM 847 C CA . CYS A 1 107 ? 16.260 -7.086 -12.108 1.00 73.38 107 CYS A CA 1
ATOM 848 C C . CYS A 1 107 ? 16.484 -8.200 -13.160 1.00 73.38 107 CYS A C 1
ATOM 850 O O . CYS A 1 107 ? 17.531 -8.840 -13.176 1.00 73.38 107 CYS A O 1
ATOM 852 N N . CYS A 1 108 ? 15.546 -8.415 -14.085 1.00 53.25 108 CYS A N 1
ATOM 853 C CA . CYS A 1 108 ? 15.794 -9.135 -15.337 1.00 53.25 108 CYS A CA 1
ATOM 854 C C . CYS A 1 108 ? 15.544 -8.184 -16.509 1.00 53.25 108 CYS A C 1
ATOM 856 O O . CYS A 1 108 ? 14.445 -8.143 -17.064 1.00 53.25 108 CYS A O 1
ATOM 858 N N . GLY A 1 109 ? 16.565 -7.405 -16.870 1.00 47.03 109 GLY A N 1
ATOM 859 C CA . GLY A 1 109 ? 16.653 -6.869 -18.225 1.00 47.03 109 GLY A CA 1
ATOM 860 C C . GLY A 1 109 ? 16.770 -8.044 -19.198 1.00 47.03 109 GLY A C 1
ATOM 861 O O . GLY A 1 109 ? 17.620 -8.910 -19.000 1.00 47.03 109 GLY A O 1
ATOM 862 N N . PHE A 1 110 ? 15.876 -8.108 -20.181 1.00 38.53 110 PHE A N 1
ATOM 863 C CA . PHE A 1 110 ? 16.140 -8.836 -21.422 1.00 38.53 110 PHE A CA 1
ATOM 864 C C . PHE A 1 110 ? 16.964 -7.941 -22.342 1.00 38.53 110 PHE A C 1
ATOM 866 O O . PHE A 1 110 ? 16.700 -6.714 -22.324 1.00 38.53 110 PHE A O 1
#

pLDDT: mean 85.25, std 16.62, range [34.38, 96.75]

Radius of gyration: 15.19 Å; chains: 1; bounding box: 32×30×40 Å

Organism: NCBI:txid2448454